Protein AF-A0A8S2U7S0-F1 (afdb_monomer_lite)

Sequence (50 aa):
WKFIYFRRGSFFGIGNPLLDVSKEVDEEFLEKYKLKEGEAILAREEHAPL

Structure (mmCIF, N/CA/C/O backbone):
data_AF-A0A8S2U7S0-F1
#
_entry.id   AF-A0A8S2U7S0-F1
#
loop_
_atom_site.group_PDB
_atom_site.id
_atom_site.type_symbol
_atom_site.label_atom_id
_atom_site.label_alt_id
_atom_site.label_comp_id
_atom_site.label_asym_id
_atom_site.label_entity_id
_atom_site.label_seq_id
_atom_site.pdbx_PDB_ins_code
_atom_site.Cartn_x
_atom_site.Cartn_y
_atom_site.Cartn_z
_atom_site.occupancy
_atom_site.B_iso_or_equiv
_atom_site.auth_seq_id
_atom_site.auth_comp_id
_atom_site.auth_asym_id
_atom_site.auth_atom_id
_atom_site.pdbx_PDB_model_num
ATOM 1 N N . TRP A 1 1 ? 16.332 26.918 -31.288 1.00 45.66 1 TRP A N 1
ATOM 2 C CA . TRP A 1 1 ? 15.658 25.647 -31.612 1.00 45.66 1 TRP A CA 1
ATOM 3 C C . TRP A 1 1 ? 16.659 24.514 -31.465 1.00 45.66 1 TRP A C 1
ATOM 5 O O . TRP A 1 1 ? 17.622 24.483 -32.218 1.00 45.66 1 TRP A O 1
ATOM 15 N N . LYS A 1 2 ? 16.520 23.659 -30.445 1.00 53.62 2 LYS A N 1
ATOM 16 C CA . LYS A 1 2 ? 17.438 22.537 -30.194 1.00 53.62 2 LYS A CA 1
ATOM 17 C C . LYS A 1 2 ? 16.616 21.254 -30.259 1.00 53.62 2 LYS A C 1
ATOM 19 O O . LYS A 1 2 ? 15.720 21.067 -29.444 1.00 53.62 2 LYS A O 1
ATOM 24 N N . PHE A 1 3 ? 16.869 20.428 -31.267 1.00 71.25 3 PHE A N 1
ATOM 25 C CA . PHE A 1 3 ? 16.201 19.139 -31.411 1.00 71.25 3 PHE A CA 1
ATOM 26 C C . PHE A 1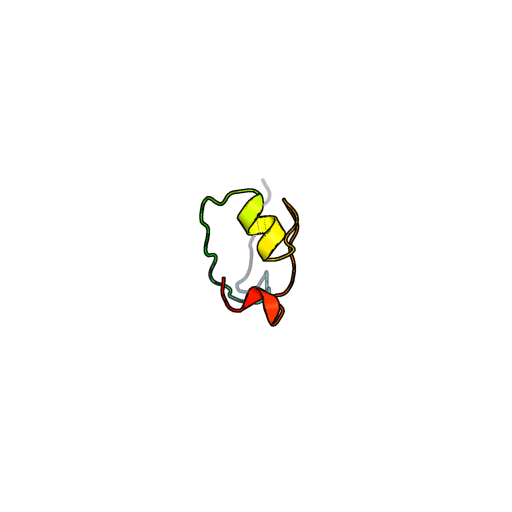 3 ? 16.778 18.169 -30.376 1.00 71.25 3 PHE A C 1
ATOM 28 O O . PHE A 1 3 ? 17.993 17.977 -30.325 1.00 71.25 3 PHE A O 1
ATOM 35 N N . ILE A 1 4 ? 15.920 17.585 -29.540 1.00 79.38 4 ILE A N 1
ATOM 36 C CA . ILE A 1 4 ? 16.292 16.493 -28.636 1.00 79.38 4 ILE A CA 1
ATOM 37 C C . ILE A 1 4 ? 15.832 15.197 -29.295 1.00 79.38 4 ILE A C 1
ATOM 39 O O . ILE A 1 4 ? 14.644 15.018 -29.553 1.00 79.3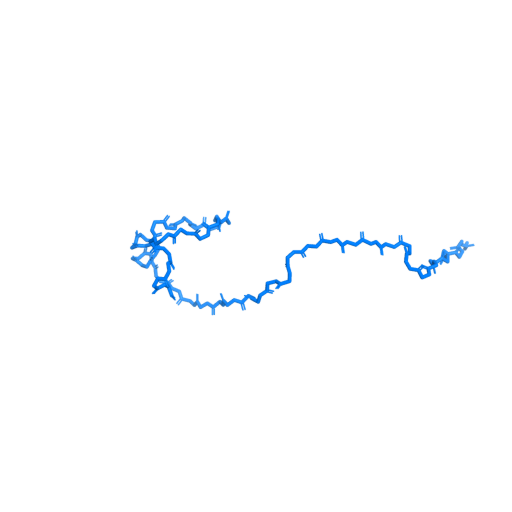8 4 ILE A O 1
ATOM 43 N N . TYR A 1 5 ? 16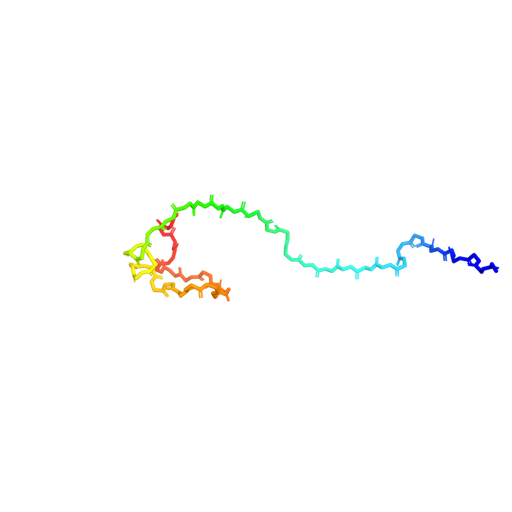.780 14.305 -29.569 1.00 76.25 5 TYR A N 1
ATOM 44 C CA . TYR A 1 5 ? 16.511 12.966 -30.080 1.00 76.25 5 TYR A CA 1
ATOM 45 C C . TYR A 1 5 ? 16.724 11.951 -28.956 1.00 76.25 5 TYR A C 1
ATOM 47 O O . TYR A 1 5 ? 17.828 11.848 -28.420 1.00 76.25 5 TYR A O 1
ATOM 55 N N . PHE A 1 6 ? 15.686 11.185 -28.616 1.00 81.81 6 PHE A N 1
ATOM 56 C CA . PHE A 1 6 ? 15.791 10.044 -27.705 1.00 81.81 6 PHE A CA 1
ATOM 57 C C . PHE A 1 6 ? 15.960 8.752 -28.509 1.00 81.81 6 PHE A C 1
ATOM 59 O O . PHE A 1 6 ? 15.249 8.513 -29.486 1.00 81.81 6 PHE A O 1
ATOM 66 N N . ARG A 1 7 ? 16.928 7.920 -28.115 1.00 86.81 7 ARG A N 1
ATOM 67 C CA . ARG A 1 7 ? 17.156 6.601 -28.716 1.00 86.81 7 ARG A CA 1
ATOM 68 C C . ARG A 1 7 ? 16.250 5.575 -28.036 1.00 86.81 7 ARG A C 1
ATOM 70 O O . ARG A 1 7 ? 15.780 5.758 -26.913 1.00 86.81 7 ARG A O 1
ATOM 77 N N . ARG A 1 8 ? 16.003 4.456 -28.714 1.00 82.50 8 ARG A N 1
ATOM 78 C CA . ARG A 1 8 ? 15.263 3.341 -28.115 1.00 82.50 8 ARG A CA 1
ATOM 79 C C . ARG A 1 8 ? 16.024 2.849 -26.877 1.00 82.50 8 ARG A C 1
ATOM 81 O O . ARG A 1 8 ? 17.223 2.603 -26.968 1.00 82.50 8 ARG A O 1
ATOM 88 N N . GLY A 1 9 ? 15.339 2.755 -25.738 1.00 84.94 9 GLY A N 1
ATOM 89 C CA . GLY A 1 9 ? 15.969 2.406 -24.460 1.00 84.94 9 GLY A CA 1
ATOM 90 C C . GLY A 1 9 ? 16.710 3.555 -23.764 1.00 84.94 9 GLY A C 1
ATOM 91 O O . GLY A 1 9 ? 17.465 3.300 -22.836 1.00 84.94 9 GLY A O 1
ATOM 92 N N . SER A 1 10 ? 16.504 4.818 -24.161 1.00 91.44 10 SER A N 1
ATOM 93 C CA . SER A 1 10 ? 17.051 5.974 -23.429 1.00 91.44 10 SER A CA 1
ATOM 94 C C . SER A 1 10 ? 16.522 6.125 -21.994 1.00 91.44 10 SER A C 1
ATO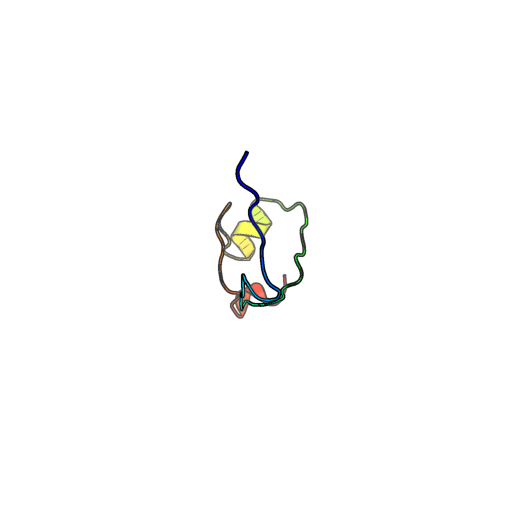M 96 O O . SER A 1 10 ? 17.069 6.922 -21.239 1.00 91.44 10 SER A O 1
ATOM 98 N N . PHE A 1 11 ? 15.487 5.369 -21.618 1.00 87.50 11 PHE A N 1
ATOM 99 C CA . PHE A 1 11 ? 14.995 5.233 -20.252 1.00 87.50 11 PHE A CA 1
ATOM 100 C C . PHE A 1 11 ? 14.635 3.767 -19.992 1.00 87.50 11 PHE A C 1
ATOM 102 O O . PHE A 1 11 ? 14.040 3.112 -20.852 1.00 87.50 11 PHE A O 1
ATOM 109 N N . PHE A 1 12 ? 15.005 3.259 -18.820 1.00 90.38 12 PHE A N 1
ATOM 110 C CA . PHE A 1 12 ? 14.742 1.890 -18.393 1.00 90.38 12 PHE A CA 1
ATOM 111 C C . PHE A 1 12 ? 14.349 1.904 -16.917 1.00 90.38 12 PHE A C 1
ATOM 113 O O . PHE A 1 12 ? 15.081 2.439 -16.088 1.00 90.38 12 PHE A O 1
ATOM 120 N N . GLY A 1 13 ? 13.188 1.332 -16.607 1.00 93.38 13 GLY A N 1
ATOM 121 C CA . GLY A 1 13 ? 12.686 1.177 -15.249 1.00 93.38 13 GLY A CA 1
ATOM 122 C C . GLY A 1 13 ? 12.324 -0.280 -14.998 1.00 93.38 13 GLY A C 1
ATOM 123 O O . GLY A 1 13 ? 11.734 -0.928 -15.861 1.00 93.38 13 GLY A O 1
ATOM 124 N N . ILE A 1 14 ? 12.682 -0.780 -13.818 1.00 96.50 14 ILE A N 1
ATOM 125 C CA . ILE A 1 14 ? 12.227 -2.070 -13.295 1.00 96.50 14 ILE A CA 1
ATOM 126 C C . ILE A 1 14 ? 11.362 -1.759 -12.079 1.00 96.50 14 ILE A C 1
ATOM 128 O O . ILE A 1 14 ? 11.748 -0.949 -11.239 1.00 96.50 14 ILE A O 1
ATOM 132 N N . GLY A 1 15 ? 10.203 -2.396 -11.986 1.00 95.94 15 GLY A N 1
ATOM 133 C CA . GLY A 1 15 ? 9.294 -2.241 -10.860 1.00 95.94 15 GLY A CA 1
ATOM 134 C C . GLY A 1 15 ? 8.335 -3.417 -10.769 1.00 95.94 15 GLY A C 1
ATOM 135 O O . GLY A 1 15 ? 8.398 -4.344 -11.577 1.00 95.94 15 GLY A O 1
ATOM 136 N N . ASN A 1 16 ? 7.444 -3.360 -9.787 1.00 97.25 16 ASN A N 1
ATOM 137 C CA . ASN A 1 16 ? 6.432 -4.386 -9.575 1.00 97.25 16 ASN A CA 1
ATOM 138 C C . ASN A 1 16 ? 5.189 -4.032 -10.405 1.00 97.25 16 ASN A C 1
ATOM 140 O O . ASN A 1 16 ? 4.578 -2.997 -10.134 1.00 97.25 16 ASN A O 1
ATOM 144 N N . PRO A 1 17 ? 4.805 -4.840 -11.409 1.00 95.38 17 PRO A N 1
ATOM 145 C CA . PRO A 1 17 ? 3.586 -4.599 -12.169 1.00 95.38 17 PRO A CA 1
ATOM 146 C C . PRO A 1 17 ? 2.380 -5.040 -11.330 1.00 95.38 17 PRO A C 1
ATOM 148 O O . PRO A 1 17 ? 1.968 -6.197 -11.378 1.00 95.38 17 PRO A O 1
ATOM 151 N N . LEU A 1 18 ? 1.863 -4.125 -10.512 1.00 96.94 18 LEU A N 1
ATOM 152 C CA . LEU A 1 18 ? 0.712 -4.358 -9.642 1.00 96.94 18 LEU A CA 1
ATOM 153 C C . LEU A 1 18 ? -0.580 -3.869 -10.306 1.00 96.94 18 LEU A C 1
ATOM 155 O O . LEU A 1 18 ? -0.554 -2.972 -11.149 1.00 96.94 18 LEU A O 1
ATOM 159 N N . LEU A 1 19 ? -1.701 -4.487 -9.930 1.00 97.19 19 LEU A N 1
ATOM 160 C CA . LEU A 1 19 ? -3.041 -4.048 -10.308 1.00 97.19 19 LEU A CA 1
ATOM 161 C C . LEU A 1 19 ? -3.663 -3.296 -9.132 1.00 97.19 19 LEU A C 1
ATOM 163 O O . LEU A 1 19 ? -3.816 -3.872 -8.055 1.00 97.19 19 LEU A O 1
ATOM 167 N N . ASP A 1 20 ? -4.054 -2.048 -9.364 1.00 95.62 20 ASP A N 1
ATOM 168 C CA . ASP A 1 20 ? -4.725 -1.241 -8.351 1.00 95.62 20 ASP A CA 1
ATOM 169 C C . ASP A 1 20 ? -6.200 -1.646 -8.230 1.00 95.62 20 ASP A C 1
ATOM 171 O O . ASP A 1 20 ? -6.923 -1.747 -9.225 1.00 95.62 20 ASP A O 1
ATOM 175 N N . VAL A 1 21 ? -6.653 -1.850 -6.992 1.00 95.19 21 VAL A N 1
ATOM 176 C CA . VAL A 1 21 ? -8.060 -2.072 -6.644 1.00 95.19 21 VAL A CA 1
ATOM 177 C C . VAL A 1 21 ? -8.463 -0.990 -5.652 1.00 95.19 21 VAL A C 1
ATOM 179 O O . VAL A 1 21 ? -7.846 -0.854 -4.598 1.00 95.19 21 VAL A O 1
ATOM 182 N N . SER A 1 22 ? -9.488 -0.212 -5.991 1.00 95.81 22 SER A N 1
ATOM 183 C CA . SER A 1 22 ? -9.984 0.889 -5.166 1.00 95.81 22 SER A CA 1
ATOM 184 C C . SER A 1 22 ? -11.468 0.725 -4.854 1.00 95.81 22 SER A C 1
ATOM 186 O O . SER A 1 22 ? -12.244 0.188 -5.649 1.00 95.81 22 SER A O 1
ATOM 188 N N . LYS A 1 23 ? -11.860 1.173 -3.662 1.00 94.88 23 LYS A N 1
ATOM 189 C CA . LYS A 1 23 ? -13.237 1.149 -3.169 1.00 94.88 23 LYS A CA 1
ATOM 190 C C . LYS A 1 23 ? -13.406 2.229 -2.101 1.00 94.88 23 LYS A C 1
ATOM 192 O O . LYS A 1 23 ? -12.475 2.476 -1.340 1.00 94.88 23 LYS A O 1
ATOM 197 N N . GLU A 1 24 ? -14.582 2.845 -2.034 1.00 97.31 24 GLU A N 1
ATOM 198 C CA . GLU A 1 24 ? -14.961 3.702 -0.905 1.00 97.31 24 GLU A CA 1
ATOM 199 C C . GLU A 1 24 ? -15.210 2.837 0.343 1.00 97.31 24 GLU A C 1
ATOM 201 O O . GLU A 1 24 ? -15.915 1.825 0.275 1.00 97.31 24 GLU A O 1
ATOM 206 N N . VAL A 1 25 ? -14.601 3.214 1.468 1.00 95.75 25 VAL A N 1
ATOM 207 C CA . VAL A 1 25 ? -14.681 2.509 2.757 1.00 95.75 25 VAL A CA 1
ATOM 208 C C . VAL A 1 25 ? -14.855 3.514 3.895 1.00 95.75 25 VAL A C 1
ATOM 210 O O . VAL A 1 25 ? -14.585 4.702 3.719 1.00 95.75 25 VAL A O 1
ATOM 213 N N . ASP A 1 26 ? -15.323 3.040 5.045 1.00 97.06 26 ASP A N 1
ATOM 214 C CA . ASP A 1 26 ? -15.494 3.826 6.266 1.00 97.06 26 ASP A CA 1
ATOM 215 C C . ASP A 1 26 ? -14.287 3.701 7.217 1.00 97.06 26 ASP A C 1
ATOM 217 O O . ASP A 1 26 ? -13.349 2.933 6.988 1.00 97.06 26 ASP A O 1
ATOM 221 N N . GLU A 1 27 ? -14.301 4.490 8.294 1.00 96.69 27 GLU A N 1
ATOM 222 C CA . GLU A 1 27 ? -13.242 4.497 9.313 1.00 96.69 27 GLU A CA 1
ATOM 223 C C . GLU A 1 27 ? -13.166 3.158 10.071 1.00 96.69 27 GLU A C 1
ATOM 225 O O . GLU A 1 27 ? -12.069 2.670 10.347 1.00 96.69 27 GLU A O 1
ATOM 230 N N . GLU A 1 28 ? -14.307 2.494 10.303 1.00 96.88 28 GLU A N 1
ATOM 231 C CA . GLU A 1 28 ? -14.360 1.165 10.934 1.00 96.88 28 GLU A CA 1
ATOM 232 C C . GLU A 1 28 ? -13.595 0.106 10.123 1.00 96.88 28 GLU A C 1
ATOM 234 O O . GLU A 1 28 ? -12.918 -0.756 10.694 1.00 96.88 28 GLU A O 1
ATOM 239 N N . PHE A 1 29 ? -13.649 0.166 8.787 1.00 95.81 29 PHE A N 1
ATOM 240 C CA . PHE A 1 29 ? -12.856 -0.709 7.926 1.00 95.81 29 PHE A CA 1
ATOM 241 C C . PHE A 1 29 ? -11.351 -0.479 8.101 1.00 95.81 29 PHE A C 1
ATOM 243 O O . PHE A 1 29 ? -10.588 -1.447 8.186 1.00 95.81 29 PHE A O 1
ATOM 250 N N . LEU A 1 30 ? -10.914 0.783 8.178 1.00 96.25 30 LEU A N 1
ATOM 251 C CA . LEU A 1 30 ? -9.503 1.118 8.389 1.00 96.25 30 LEU A CA 1
ATOM 252 C C . LEU A 1 30 ? -9.014 0.584 9.738 1.00 96.25 30 LEU A C 1
ATOM 254 O O . LEU A 1 30 ? -7.978 -0.080 9.791 1.00 96.25 30 LEU A O 1
ATOM 258 N N . GLU A 1 31 ? -9.789 0.779 10.806 1.00 96.06 31 GLU A N 1
ATOM 259 C CA . GLU A 1 31 ? -9.462 0.255 12.135 1.00 96.06 31 GLU A CA 1
ATOM 260 C C . GLU A 1 31 ? -9.390 -1.276 12.152 1.00 96.06 31 GLU A C 1
ATOM 262 O O . GLU A 1 31 ? -8.422 -1.849 12.667 1.00 96.06 31 GLU A O 1
ATOM 267 N N . LYS A 1 32 ? -10.370 -1.953 11.535 1.00 95.25 32 LYS A N 1
ATOM 268 C CA . LYS A 1 32 ? -10.444 -3.422 11.474 1.00 95.25 32 LYS A CA 1
ATOM 269 C C . LYS A 1 32 ? -9.175 -4.044 10.893 1.00 95.25 32 LYS A C 1
ATOM 271 O O . LYS A 1 32 ? -8.722 -5.079 11.384 1.00 95.25 32 LYS A O 1
ATOM 276 N N . TYR A 1 33 ? -8.610 -3.421 9.863 1.00 96.25 33 TYR A N 1
ATOM 277 C CA . TYR A 1 33 ? -7.405 -3.896 9.185 1.00 96.25 33 TYR A CA 1
ATOM 278 C C . TYR A 1 33 ? -6.145 -3.114 9.577 1.00 96.25 33 TYR A C 1
ATOM 280 O O . TYR A 1 33 ? -5.116 -3.265 8.927 1.00 96.25 33 TYR A O 1
ATOM 288 N N . LYS A 1 34 ? -6.198 -2.315 10.654 1.00 95.19 34 LYS A N 1
ATOM 289 C CA . LYS A 1 34 ? -5.071 -1.522 11.182 1.00 95.19 34 LYS A CA 1
ATOM 290 C C . LYS A 1 34 ? -4.402 -0.633 10.124 1.00 95.19 34 LYS A C 1
ATOM 292 O O . LYS A 1 34 ? -3.183 -0.443 10.135 1.00 95.19 34 LYS A O 1
ATOM 297 N N . LEU A 1 35 ? -5.201 -0.094 9.213 1.00 95.88 35 LEU A N 1
ATOM 298 C CA . LEU A 1 35 ? -4.771 0.818 8.164 1.00 95.88 35 LEU A CA 1
ATOM 299 C C . LEU A 1 35 ? -4.839 2.255 8.680 1.00 95.88 35 LEU A C 1
ATOM 301 O O . LEU A 1 35 ? -5.728 2.604 9.454 1.00 95.88 35 LEU A O 1
ATOM 305 N N . LYS A 1 36 ? -3.918 3.104 8.224 1.00 95.38 36 LYS A N 1
ATOM 306 C CA . LYS A 1 36 ? -4.019 4.550 8.425 1.00 95.38 36 LYS A CA 1
ATOM 307 C C . LYS A 1 36 ? -4.309 5.242 7.109 1.00 95.38 36 LYS A C 1
ATOM 309 O O . LYS A 1 36 ? -3.804 4.844 6.058 1.00 95.38 36 LYS A O 1
ATOM 314 N N . GLU A 1 37 ? -5.093 6.306 7.187 1.00 94.69 37 GLU A N 1
ATOM 315 C CA . GLU A 1 37 ? -5.405 7.135 6.033 1.00 94.69 37 GLU A CA 1
ATOM 316 C C . GLU A 1 37 ? -4.123 7.703 5.399 1.00 94.69 37 GLU A C 1
ATOM 318 O O . GLU A 1 37 ? -3.238 8.216 6.087 1.00 94.69 37 GLU A O 1
ATOM 323 N N . GLY A 1 38 ? -4.006 7.573 4.075 1.00 92.88 38 GLY A N 1
ATOM 324 C CA . GLY A 1 38 ? -2.868 8.079 3.303 1.00 92.88 38 GLY A CA 1
ATOM 325 C C . GLY A 1 38 ? -1.557 7.291 3.444 1.00 92.88 38 GLY A C 1
ATOM 326 O O . GLY A 1 38 ? -0.561 7.687 2.838 1.00 92.88 38 GLY A O 1
ATOM 327 N N . GLU A 1 39 ? -1.519 6.189 4.202 1.00 95.44 39 GLU A N 1
ATOM 328 C CA . GLU A 1 39 ? -0.334 5.328 4.274 1.00 95.44 39 GLU A CA 1
ATOM 329 C C . GLU A 1 39 ? -0.262 4.334 3.100 1.00 95.44 39 GLU A C 1
ATOM 331 O O . GLU A 1 39 ? -1.267 3.821 2.611 1.00 95.44 39 GLU A O 1
ATOM 336 N N . ALA A 1 40 ? 0.966 4.017 2.681 1.00 96.06 40 ALA A N 1
ATOM 337 C CA . ALA A 1 40 ? 1.265 2.922 1.764 1.00 96.06 40 ALA A CA 1
ATOM 338 C C . ALA A 1 40 ? 2.074 1.854 2.509 1.00 96.06 40 ALA A C 1
ATOM 340 O O . ALA A 1 40 ? 3.208 2.099 2.927 1.00 96.06 40 ALA A O 1
ATOM 341 N N . ILE A 1 41 ? 1.490 0.668 2.683 1.00 95.88 41 ILE A N 1
ATOM 342 C CA . ILE A 1 41 ? 2.073 -0.432 3.460 1.00 95.88 41 ILE A CA 1
ATOM 343 C C . ILE A 1 41 ? 2.126 -1.725 2.641 1.00 95.88 41 ILE A C 1
ATOM 345 O O . ILE A 1 41 ? 1.346 -1.926 1.714 1.00 95.88 41 ILE A O 1
ATOM 349 N N . LEU A 1 42 ? 3.034 -2.634 3.005 1.00 96.31 42 LEU A N 1
ATOM 350 C CA . LEU A 1 42 ? 3.012 -4.007 2.495 1.00 96.31 42 LEU A CA 1
ATOM 351 C C . LEU A 1 42 ? 1.952 -4.832 3.237 1.00 96.31 42 LEU A C 1
ATOM 353 O O . LEU A 1 42 ? 1.798 -4.713 4.456 1.00 96.31 42 LEU A O 1
ATOM 357 N N . ALA A 1 43 ? 1.256 -5.704 2.506 1.00 95.25 43 ALA A N 1
ATOM 358 C CA . ALA A 1 43 ? 0.268 -6.608 3.082 1.00 95.25 43 ALA A CA 1
ATOM 359 C C . ALA A 1 43 ? 0.906 -7.584 4.096 1.00 95.25 43 ALA A C 1
ATOM 361 O O . ALA A 1 43 ? 2.034 -8.045 3.919 1.00 95.25 43 ALA A O 1
ATOM 362 N N . ARG A 1 44 ? 0.162 -7.900 5.159 1.0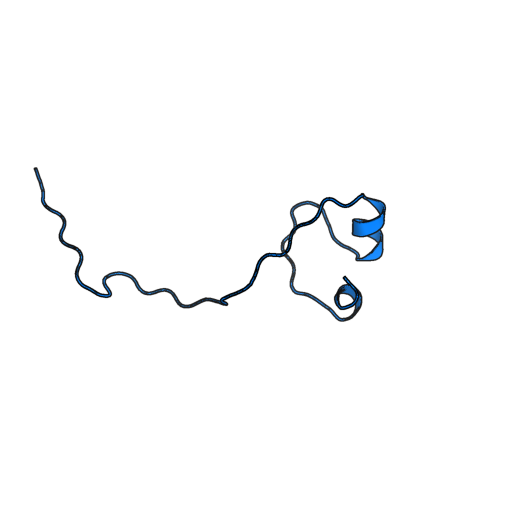0 94.56 44 ARG A N 1
ATOM 363 C CA . ARG A 1 44 ? 0.489 -8.885 6.202 1.00 94.56 44 ARG A CA 1
ATOM 364 C C . ARG A 1 44 ? -0.649 -9.904 6.271 1.00 94.56 44 ARG A C 1
ATOM 366 O O . ARG A 1 44 ? -1.669 -9.713 5.616 1.00 94.56 44 ARG A O 1
ATOM 373 N N . GLU A 1 45 ? -0.513 -10.956 7.076 1.00 95.00 45 GLU A N 1
ATOM 374 C CA . GLU A 1 45 ? -1.554 -11.995 7.205 1.00 95.00 45 GLU A CA 1
ATOM 375 C C . GLU A 1 45 ? -2.924 -11.426 7.605 1.00 95.00 45 GLU A C 1
ATOM 377 O O . GLU A 1 45 ? -3.947 -11.850 7.075 1.00 95.00 45 GLU A O 1
ATOM 382 N N . GLU A 1 46 ? -2.945 -10.400 8.459 1.00 92.81 46 GLU A N 1
ATOM 383 C CA . GLU A 1 46 ? -4.172 -9.698 8.860 1.00 92.81 46 GLU A CA 1
ATOM 384 C C . GLU A 1 46 ? -4.868 -8.951 7.705 1.00 92.81 46 GLU A C 1
ATOM 386 O O . GLU A 1 46 ? -6.070 -8.717 7.777 1.00 92.81 46 GLU A O 1
ATOM 391 N N . HIS A 1 47 ? -4.151 -8.643 6.617 1.00 95.75 47 HIS A N 1
ATOM 392 C CA . HIS A 1 47 ? -4.666 -7.961 5.422 1.00 95.75 47 HIS A CA 1
ATOM 393 C C . HIS A 1 47 ? -5.152 -8.932 4.330 1.00 95.75 47 HIS A C 1
ATOM 395 O O . HIS A 1 47 ? -5.791 -8.503 3.377 1.00 95.75 47 HIS A O 1
ATOM 401 N N . ALA A 1 48 ? -4.864 -10.234 4.435 1.00 94.62 48 ALA A N 1
ATOM 402 C CA . ALA A 1 48 ? -5.285 -11.225 3.437 1.00 94.62 48 ALA A CA 1
ATOM 403 C C . ALA A 1 48 ? -6.813 -11.306 3.194 1.00 94.62 48 ALA A C 1
ATOM 405 O O . ALA A 1 48 ? -7.195 -11.616 2.068 1.00 94.62 48 ALA A O 1
ATOM 406 N N . PRO A 1 49 ? -7.694 -11.047 4.186 1.00 94.69 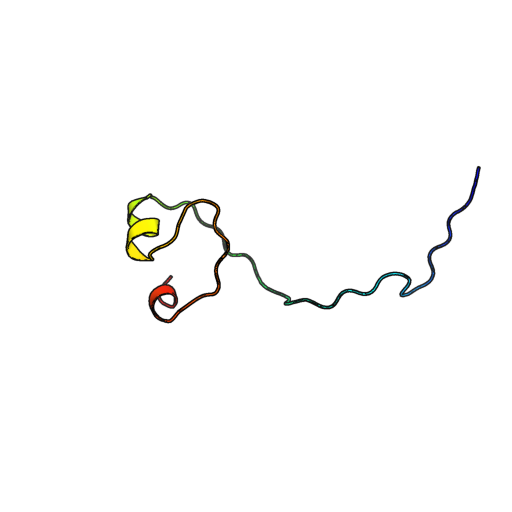49 PRO A N 1
ATOM 407 C CA . PRO A 1 49 ? -9.147 -11.092 3.991 1.00 94.69 49 PRO A CA 1
ATOM 408 C C . PRO A 1 49 ? -9.780 -9.816 3.404 1.00 94.69 49 PRO A C 1
ATOM 410 O O . PRO A 1 49 ? -11.005 -9.702 3.476 1.00 94.69 49 PRO A O 1
ATOM 413 N N . LEU A 1 50 ? -8.985 -8.829 2.971 1.00 88.19 50 LEU A N 1
ATOM 414 C CA . LEU A 1 50 ? -9.472 -7.568 2.387 1.00 88.19 50 LEU A CA 1
ATOM 415 C C . LEU A 1 50 ? -10.229 -7.778 1.066 1.00 88.19 50 LEU A C 1
ATOM 417 O O . LEU A 1 50 ? -9.835 -8.673 0.284 1.00 88.19 50 LEU A O 1
#

Organism: NCBI:txid392030

InterPro domains:
  IPR001805 Adenosine kinase [PTHR45769] (7-50)

Foldseek 3Di:
DDDDDDDVPSDDDDDDPDDDDDDDDDPVVCVQLVHDPPDDDDDDPSNVVD

Radius of gyration: 19.53 Å; chains: 1; bounding box: 33×38×44 Å

Secondary structure (DSSP, 8-state):
-----PPTTSS------PPP------HHHHHHTT--TT------GGGTT-

pLDDT: mean 91.15, std 10.25, range [45.66, 97.31]